Protein AF-W2JEC6-F1 (afdb_monomer_lite)

Structure (mmCIF, N/CA/C/O backbone):
data_AF-W2JEC6-F1
#
_entry.id   AF-W2JEC6-F1
#
loop_
_atom_site.group_PDB
_atom_site.id
_atom_site.type_symbol
_atom_site.label_atom_id
_atom_site.label_alt_id
_atom_site.label_comp_id
_atom_site.label_asym_id
_atom_site.label_entity_id
_atom_site.label_seq_id
_atom_site.pdbx_PDB_ins_code
_atom_site.Cartn_x
_atom_site.Cartn_y
_atom_site.Cartn_z
_atom_site.occupancy
_atom_site.B_iso_or_equiv
_atom_site.auth_seq_id
_atom_site.auth_comp_id
_atom_site.auth_asym_id
_atom_site.auth_atom_id
_atom_site.pdbx_PDB_model_num
ATOM 1 N N . MET A 1 1 ? -1.379 -6.673 20.733 1.00 41.88 1 MET A N 1
ATOM 2 C CA . MET A 1 1 ? -0.868 -5.369 20.262 1.00 41.88 1 MET A CA 1
ATOM 3 C C . MET A 1 1 ? -1.710 -4.964 19.072 1.00 41.88 1 MET A C 1
ATOM 5 O O . MET A 1 1 ? -1.810 -5.746 18.137 1.00 41.88 1 MET A O 1
ATOM 9 N N . HIS A 1 2 ? -2.388 -3.823 19.162 1.00 47.66 2 HIS A N 1
ATOM 10 C CA . HIS A 1 2 ? -3.196 -3.277 18.072 1.00 47.66 2 HIS A CA 1
ATOM 11 C C . HIS A 1 2 ? -2.276 -2.899 16.901 1.00 47.66 2 HIS A C 1
ATOM 13 O O . HIS A 1 2 ? -1.183 -2.385 17.139 1.00 47.66 2 HIS A O 1
ATOM 19 N N . GLY A 1 3 ? -2.662 -3.255 15.672 1.00 64.31 3 GLY A N 1
ATOM 20 C CA . GLY A 1 3 ? -1.769 -3.214 14.510 1.00 64.31 3 GLY A CA 1
ATOM 21 C C . GLY A 1 3 ? -1.239 -1.807 14.235 1.00 64.31 3 GLY A C 1
ATOM 22 O O . GLY A 1 3 ? -2.008 -0.856 14.140 1.00 64.31 3 GLY A O 1
ATOM 23 N N . SER A 1 4 ? 0.084 -1.672 14.159 1.00 78.62 4 SER A N 1
ATOM 24 C CA . SER A 1 4 ? 0.770 -0.418 13.849 1.00 78.62 4 SER A CA 1
ATOM 25 C C . SER A 1 4 ? 0.992 -0.275 12.344 1.00 78.62 4 SER A C 1
ATOM 27 O O . SER A 1 4 ? 0.931 -1.256 11.603 1.00 78.62 4 SER A O 1
ATOM 29 N N . PHE A 1 5 ? 1.310 0.944 11.895 1.00 83.31 5 PHE A N 1
ATOM 30 C CA . PHE A 1 5 ? 1.783 1.159 10.523 1.00 83.31 5 PHE A CA 1
ATOM 31 C C . PHE A 1 5 ? 3.015 0.293 10.219 1.00 83.31 5 PHE A C 1
ATOM 33 O O . PHE A 1 5 ? 3.092 -0.302 9.153 1.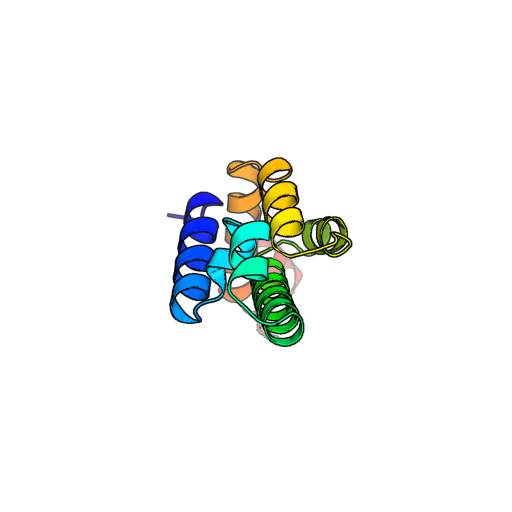00 83.31 5 PHE A O 1
ATOM 40 N N . ASP A 1 6 ? 3.926 0.143 11.189 1.00 85.50 6 ASP A N 1
ATOM 41 C CA . ASP A 1 6 ? 5.110 -0.712 11.042 1.00 85.50 6 ASP A CA 1
ATOM 42 C C . ASP A 1 6 ? 4.725 -2.182 10.791 1.00 85.50 6 ASP A C 1
ATOM 44 O O . ASP A 1 6 ? 5.325 -2.838 9.946 1.00 85.50 6 ASP A O 1
ATOM 48 N N . LEU A 1 7 ? 3.707 -2.703 11.493 1.00 85.62 7 LEU A N 1
ATOM 49 C CA . LEU A 1 7 ? 3.224 -4.068 11.269 1.00 85.62 7 LEU A CA 1
ATOM 50 C C . LEU A 1 7 ? 2.627 -4.214 9.868 1.00 85.62 7 LEU A C 1
ATOM 52 O O . LEU A 1 7 ? 2.963 -5.161 9.164 1.00 85.62 7 LEU A O 1
ATOM 56 N N . TYR A 1 8 ? 1.794 -3.258 9.451 1.00 87.62 8 TYR A N 1
ATOM 57 C CA . TYR A 1 8 ? 1.229 -3.258 8.105 1.00 87.62 8 TYR A CA 1
ATOM 58 C C . TYR A 1 8 ? 2.314 -3.207 7.023 1.00 87.62 8 TYR A C 1
ATOM 60 O O . TYR A 1 8 ? 2.254 -3.974 6.065 1.00 87.62 8 TYR A O 1
ATOM 68 N N . ALA A 1 9 ? 3.329 -2.357 7.191 1.00 90.06 9 ALA A N 1
ATOM 69 C CA . ALA A 1 9 ? 4.453 -2.263 6.267 1.00 90.06 9 ALA A CA 1
ATOM 70 C C . ALA A 1 9 ? 5.184 -3.605 6.121 1.00 90.06 9 ALA A C 1
ATOM 72 O O . ALA A 1 9 ? 5.428 -4.051 5.002 1.00 90.06 9 ALA A O 1
ATOM 73 N N . VAL A 1 10 ? 5.458 -4.287 7.239 1.00 91.50 10 VAL A N 1
ATOM 74 C CA . VAL A 1 10 ? 6.107 -5.608 7.238 1.00 91.50 10 VAL A CA 1
ATOM 75 C C . VAL A 1 10 ? 5.223 -6.676 6.587 1.00 91.50 10 VAL A C 1
ATOM 77 O O . VAL A 1 10 ? 5.721 -7.502 5.819 1.00 91.50 10 VAL A O 1
ATOM 80 N N . GLU A 1 11 ? 3.917 -6.680 6.863 1.00 91.62 11 GLU A N 1
ATOM 81 C CA . GLU A 1 11 ? 2.969 -7.622 6.254 1.00 91.62 11 GLU A CA 1
ATOM 82 C C . GLU A 1 11 ? 2.853 -7.411 4.740 1.00 91.62 11 GLU A C 1
ATOM 84 O O . GLU A 1 11 ? 2.906 -8.379 3.973 1.00 91.62 11 GLU A O 1
ATOM 89 N N . LEU A 1 12 ? 2.751 -6.152 4.306 1.00 93.44 12 LEU A N 1
ATOM 90 C CA . LEU A 1 12 ? 2.696 -5.775 2.899 1.00 93.44 12 LEU A CA 1
ATOM 91 C C . LEU A 1 12 ? 3.984 -6.176 2.174 1.00 93.44 12 LEU A C 1
ATOM 93 O O . LEU A 1 12 ? 3.918 -6.839 1.140 1.00 93.44 12 LEU A O 1
ATOM 97 N N . GLU A 1 13 ? 5.148 -5.835 2.727 1.00 94.81 13 GLU A N 1
ATOM 98 C CA . GLU A 1 13 ? 6.442 -6.219 2.162 1.00 94.81 13 GLU A CA 1
ATOM 99 C C . GLU A 1 13 ? 6.558 -7.742 2.040 1.00 94.81 13 GLU A C 1
ATOM 101 O O . GLU A 1 13 ? 6.889 -8.263 0.973 1.00 94.81 13 GLU A O 1
ATOM 106 N N . THR A 1 14 ? 6.219 -8.478 3.101 1.00 95.62 14 THR A N 1
ATOM 107 C CA . THR A 1 14 ? 6.263 -9.947 3.109 1.00 95.62 14 THR A CA 1
ATOM 108 C C . THR A 1 14 ? 5.372 -10.535 2.015 1.00 95.62 14 THR A C 1
ATOM 110 O O . THR A 1 14 ? 5.789 -11.437 1.280 1.00 95.62 14 THR A O 1
ATOM 113 N N . PHE A 1 15 ? 4.150 -10.016 1.874 1.00 94.62 15 PHE A N 1
ATOM 114 C CA . PHE A 1 15 ? 3.222 -10.443 0.834 1.00 94.62 15 PHE A CA 1
ATOM 115 C C . PHE A 1 15 ? 3.770 -10.159 -0.571 1.00 94.62 15 PHE A C 1
ATOM 117 O O . PHE A 1 15 ? 3.812 -11.063 -1.408 1.00 94.62 15 PHE A O 1
ATOM 124 N N . LEU A 1 16 ? 4.243 -8.938 -0.826 1.00 95.50 16 LEU A N 1
ATOM 125 C CA . LEU A 1 16 ? 4.737 -8.525 -2.140 1.00 95.50 16 LEU A CA 1
ATOM 126 C C . LEU A 1 16 ? 6.044 -9.221 -2.530 1.00 95.50 16 LEU A C 1
ATOM 128 O O . LEU A 1 16 ? 6.250 -9.522 -3.708 1.00 95.50 16 LEU A O 1
ATOM 132 N N . ARG A 1 17 ? 6.905 -9.550 -1.560 1.00 96.25 17 ARG A N 1
ATOM 133 C CA . ARG A 1 17 ? 8.080 -10.405 -1.783 1.00 96.25 17 ARG A CA 1
ATOM 134 C C . ARG A 1 17 ? 7.666 -11.828 -2.155 1.00 96.25 17 ARG A C 1
ATOM 136 O O . ARG A 1 17 ? 8.236 -12.395 -3.083 1.00 96.25 17 ARG A O 1
ATOM 143 N N . ARG A 1 18 ? 6.634 -12.389 -1.512 1.00 95.62 18 ARG A N 1
ATOM 144 C CA . ARG A 1 18 ? 6.119 -13.734 -1.833 1.00 95.62 18 ARG A CA 1
ATOM 145 C C . ARG A 1 18 ? 5.582 -13.840 -3.262 1.00 95.62 18 ARG A C 1
ATOM 147 O O . ARG A 1 18 ? 5.728 -14.892 -3.877 1.00 95.62 18 ARG A O 1
ATOM 154 N N . VAL A 1 19 ? 4.975 -12.775 -3.785 1.00 94.81 19 VAL A N 1
ATOM 155 C CA . VAL A 1 19 ? 4.489 -12.721 -5.177 1.00 94.81 19 VAL A CA 1
ATOM 156 C C . VAL A 1 19 ? 5.503 -12.108 -6.154 1.00 94.81 19 VAL A C 1
ATOM 158 O O . VAL A 1 19 ? 5.176 -11.904 -7.318 1.00 94.81 19 VAL A O 1
ATOM 161 N N . ASN A 1 20 ? 6.738 -11.860 -5.706 1.00 93.31 20 ASN A N 1
ATOM 162 C CA . ASN A 1 20 ? 7.856 -11.347 -6.502 1.00 93.31 20 ASN A CA 1
ATOM 163 C C . ASN A 1 20 ? 7.597 -9.994 -7.197 1.00 93.31 20 ASN A C 1
ATOM 165 O O . ASN A 1 20 ? 8.012 -9.786 -8.336 1.00 93.31 20 ASN A O 1
ATOM 169 N N . VAL A 1 21 ? 6.912 -9.067 -6.519 1.00 95.75 21 VAL A N 1
ATOM 170 C CA . VAL A 1 21 ? 6.631 -7.715 -7.052 1.00 95.75 21 VAL A CA 1
ATOM 171 C C . VAL A 1 21 ? 7.192 -6.579 -6.195 1.00 95.75 21 VAL A C 1
ATOM 173 O O . VAL A 1 21 ? 7.130 -5.423 -6.602 1.00 95.75 21 VAL A O 1
ATOM 176 N N . TRP A 1 22 ? 7.772 -6.888 -5.028 1.00 95.50 22 TRP A N 1
ATOM 177 C CA . TRP A 1 22 ? 8.305 -5.877 -4.104 1.00 95.50 22 TRP A CA 1
ATOM 178 C C . TRP A 1 22 ? 9.367 -4.961 -4.730 1.00 95.50 22 TRP A C 1
ATOM 180 O O . TRP A 1 22 ? 9.415 -3.777 -4.408 1.00 95.50 22 TRP A O 1
ATOM 190 N N . SER A 1 23 ? 10.173 -5.468 -5.668 1.00 92.00 23 SER A N 1
ATOM 191 C CA . SER A 1 23 ? 11.204 -4.667 -6.339 1.00 92.00 23 SER A CA 1
ATOM 192 C C . SER A 1 23 ? 10.641 -3.437 -7.056 1.00 92.00 23 SER A C 1
ATOM 194 O O . SER A 1 23 ? 11.325 -2.426 -7.125 1.00 92.00 23 SER A O 1
ATOM 196 N N . GLY A 1 24 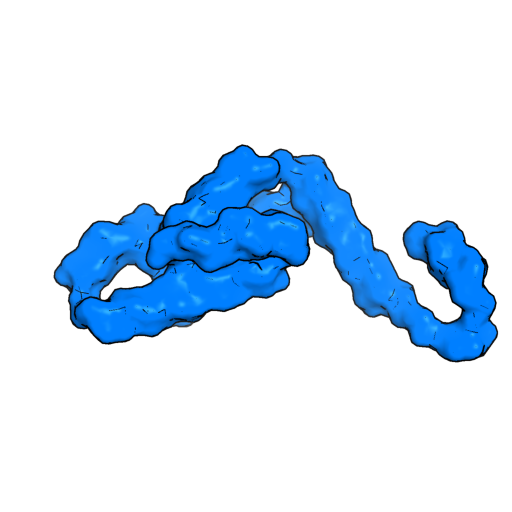? 9.389 -3.479 -7.529 1.00 90.88 24 GLY A N 1
ATOM 197 C CA . GLY A 1 24 ? 8.727 -2.321 -8.139 1.00 90.88 24 GLY A CA 1
ATOM 198 C C . GLY A 1 24 ? 8.415 -1.190 -7.151 1.00 90.88 24 GLY A C 1
ATOM 199 O O . GLY A 1 24 ? 8.255 -0.050 -7.575 1.00 90.88 24 GLY A O 1
ATOM 200 N N . ILE A 1 25 ? 8.355 -1.492 -5.849 1.00 93.44 25 ILE A N 1
ATOM 201 C CA . ILE A 1 25 ? 8.238 -0.497 -4.775 1.00 93.44 25 ILE A CA 1
ATOM 202 C C . ILE A 1 25 ? 9.621 -0.075 -4.272 1.00 93.44 25 ILE A C 1
ATOM 204 O O . ILE A 1 25 ? 9.820 1.096 -3.992 1.00 93.44 25 ILE A O 1
ATOM 208 N N . GLU A 1 26 ? 10.574 -0.994 -4.121 1.00 93.62 26 GLU A N 1
ATOM 209 C CA . GLU A 1 26 ? 11.892 -0.683 -3.540 1.00 93.62 26 GLU A CA 1
ATOM 210 C C . GLU A 1 26 ? 12.803 0.088 -4.508 1.00 93.62 26 GLU A C 1
ATOM 212 O O . GLU A 1 26 ? 13.409 1.088 -4.130 1.00 93.62 26 GLU A O 1
ATOM 217 N N . ASP A 1 27 ? 12.864 -0.354 -5.764 1.00 93.50 27 ASP A N 1
ATOM 218 C CA . ASP A 1 27 ? 13.675 0.244 -6.823 1.00 93.50 27 ASP A CA 1
ATOM 219 C C . ASP A 1 27 ? 12.930 0.137 -8.166 1.00 93.50 27 ASP A C 1
ATOM 221 O O . ASP A 1 27 ? 13.180 -0.781 -8.960 1.00 93.50 27 ASP A O 1
ATOM 225 N N . PRO A 1 28 ? 11.994 1.063 -8.453 1.00 92.19 28 PRO A N 1
ATOM 226 C CA . PRO A 1 28 ? 11.207 1.015 -9.682 1.00 92.19 28 PRO A CA 1
ATOM 227 C C . PRO A 1 28 ? 12.078 1.102 -10.946 1.00 92.19 28 PRO A C 1
ATOM 229 O O . PRO A 1 28 ? 11.720 0.526 -11.974 1.00 92.19 28 PRO A O 1
ATOM 232 N N . ILE A 1 29 ? 13.234 1.776 -10.889 1.00 92.62 29 ILE A N 1
ATOM 233 C CA . ILE A 1 29 ? 14.140 1.929 -12.036 1.00 92.62 29 ILE A CA 1
ATOM 234 C C . ILE A 1 29 ? 14.861 0.608 -12.325 1.00 92.62 29 ILE A C 1
ATOM 236 O O . ILE A 1 29 ? 14.866 0.144 -13.471 1.00 92.62 29 ILE A O 1
ATOM 240 N N . GLY A 1 30 ? 15.440 -0.026 -11.303 1.00 91.75 30 GLY A N 1
ATOM 241 C CA . GLY A 1 30 ? 16.081 -1.333 -11.441 1.00 91.75 30 GLY A CA 1
ATOM 242 C C . GLY A 1 30 ? 15.089 -2.436 -11.813 1.00 91.75 30 GLY A C 1
ATOM 243 O O . GLY A 1 30 ? 15.366 -3.255 -12.696 1.00 91.75 30 GLY A O 1
ATOM 244 N N . ALA A 1 31 ? 13.891 -2.421 -11.223 1.00 91.12 31 ALA A N 1
ATOM 245 C CA . ALA A 1 31 ? 12.819 -3.351 -11.569 1.00 91.12 31 ALA A CA 1
ATOM 246 C C . ALA A 1 31 ? 12.401 -3.210 -13.038 1.00 91.12 31 ALA A C 1
ATOM 248 O O . ALA A 1 31 ? 12.332 -4.209 -13.751 1.00 91.12 31 ALA A O 1
ATOM 249 N N . ARG A 1 32 ? 12.209 -1.979 -13.529 1.00 91.12 32 ARG A N 1
ATOM 250 C CA . ARG A 1 32 ? 11.878 -1.733 -14.938 1.00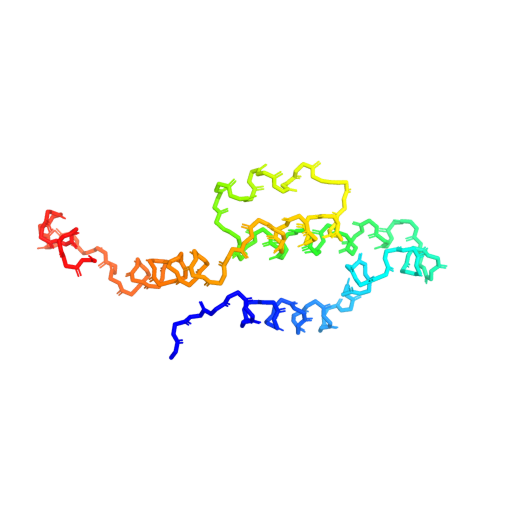 91.12 32 ARG A CA 1
ATOM 251 C C . ARG A 1 32 ? 13.000 -2.138 -15.894 1.00 91.12 32 ARG A C 1
ATOM 253 O O . ARG A 1 32 ? 12.723 -2.627 -16.980 1.00 91.12 32 ARG A O 1
ATOM 260 N N . SER A 1 33 ? 14.258 -1.980 -15.485 1.00 93.00 33 SER A N 1
ATOM 261 C CA . SER A 1 33 ? 15.425 -2.343 -16.305 1.00 93.00 33 SER A CA 1
ATOM 262 C C . SER A 1 33 ? 15.648 -3.858 -16.410 1.00 93.00 33 SER A C 1
ATOM 264 O O . SER A 1 33 ? 16.281 -4.327 -17.352 1.00 93.00 33 SER A O 1
ATOM 266 N N . SER A 1 34 ? 15.145 -4.629 -15.443 1.00 91.25 34 SER A N 1
ATOM 267 C CA . SER A 1 34 ? 15.314 -6.087 -15.357 1.00 91.25 34 SER A CA 1
ATOM 268 C C . SER A 1 34 ? 14.115 -6.879 -15.887 1.00 91.25 34 SER A C 1
ATOM 270 O O . SER A 1 34 ? 14.120 -8.111 -15.850 1.00 91.25 34 SER A O 1
ATOM 272 N N . THR A 1 35 ? 13.088 -6.199 -16.397 1.00 93.19 35 THR A N 1
ATOM 273 C CA . THR A 1 35 ? 11.846 -6.825 -16.846 1.00 93.19 35 THR A CA 1
ATOM 274 C C . THR A 1 35 ? 11.280 -6.155 -18.099 1.00 93.19 35 THR A C 1
ATOM 276 O O . THR A 1 35 ? 11.747 -5.105 -18.526 1.00 93.19 35 THR A O 1
ATOM 279 N N . SER A 1 36 ? 10.282 -6.776 -18.728 1.00 95.25 36 SER A N 1
ATOM 280 C CA . SER A 1 36 ? 9.568 -6.144 -19.847 1.00 95.25 36 SER A CA 1
ATOM 281 C C . SER A 1 36 ? 8.620 -5.053 -19.343 1.00 95.25 36 SER A C 1
ATOM 283 O O . SER A 1 36 ? 8.052 -5.197 -18.264 1.00 95.25 36 SER A O 1
ATOM 285 N N . ASP A 1 37 ? 8.349 -4.013 -20.139 1.00 93.19 37 ASP A N 1
ATOM 286 C CA . ASP A 1 37 ? 7.378 -2.970 -19.757 1.00 93.19 37 ASP A CA 1
ATOM 287 C C . ASP A 1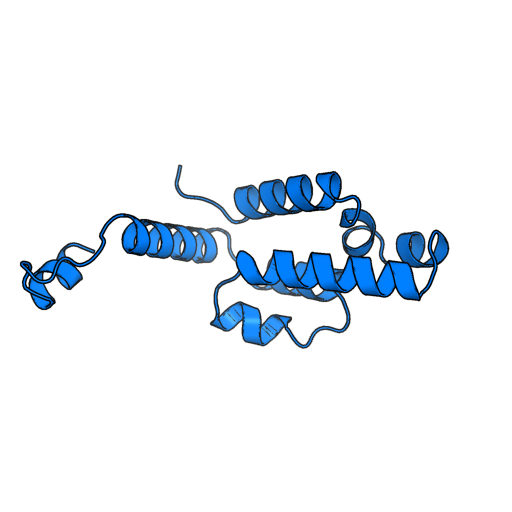 37 ? 6.001 -3.561 -19.385 1.00 93.19 37 ASP A C 1
ATOM 289 O O . ASP A 1 37 ? 5.363 -3.114 -18.433 1.00 93.19 37 ASP A O 1
ATOM 293 N N . THR A 1 38 ? 5.558 -4.615 -20.080 1.00 95.81 38 THR A N 1
ATOM 294 C CA . THR A 1 38 ? 4.306 -5.327 -19.770 1.00 95.81 38 THR A CA 1
ATOM 295 C C . THR A 1 38 ? 4.336 -6.015 -18.411 1.00 95.81 38 THR A C 1
ATOM 297 O O . THR A 1 38 ? 3.352 -5.982 -17.673 1.00 95.81 38 THR A O 1
ATOM 300 N N . GLN A 1 39 ? 5.462 -6.637 -18.064 1.00 94.50 39 GLN A N 1
ATOM 301 C CA . GLN A 1 39 ? 5.621 -7.307 -16.779 1.00 94.50 39 GLN A CA 1
ATOM 302 C C . GLN A 1 39 ? 5.765 -6.283 -15.650 1.00 94.50 39 GLN A C 1
ATOM 304 O O . GLN A 1 39 ? 5.145 -6.457 -14.604 1.00 94.50 39 GLN A O 1
ATOM 309 N N . PHE A 1 40 ? 6.479 -5.181 -15.886 1.00 94.56 40 PHE A N 1
ATOM 310 C CA . PHE A 1 40 ? 6.567 -4.071 -14.942 1.00 94.56 40 PHE A CA 1
ATOM 311 C C . PHE A 1 40 ? 5.183 -3.484 -14.641 1.00 94.56 40 PHE A C 1
ATOM 313 O O . PHE A 1 40 ? 4.814 -3.351 -13.479 1.00 94.56 40 PHE A O 1
ATOM 320 N N . ALA A 1 41 ? 4.372 -3.217 -15.670 1.00 95.75 41 ALA A N 1
ATOM 321 C CA . ALA A 1 41 ? 3.009 -2.716 -15.496 1.00 95.75 41 ALA A CA 1
ATOM 322 C C . ALA A 1 41 ? 2.111 -3.695 -14.716 1.00 95.75 41 ALA A C 1
ATOM 324 O O . ALA A 1 41 ? 1.261 -3.280 -13.928 1.00 95.75 41 ALA A O 1
ATOM 325 N N . MET A 1 42 ? 2.288 -5.005 -14.909 1.00 95.81 42 MET A N 1
ATOM 326 C CA . MET A 1 42 ? 1.572 -6.017 -14.128 1.00 95.81 42 MET A CA 1
ATOM 327 C C . MET A 1 42 ? 2.000 -6.004 -12.655 1.00 95.81 42 MET A C 1
ATOM 329 O O . MET A 1 42 ? 1.141 -6.011 -11.774 1.00 95.81 42 MET A O 1
ATOM 333 N N . MET A 1 43 ? 3.309 -5.970 -12.389 1.00 96.00 43 MET A N 1
ATOM 334 C CA . MET A 1 43 ? 3.861 -5.888 -11.032 1.00 96.00 43 MET A CA 1
ATOM 335 C C . MET A 1 43 ? 3.362 -4.636 -10.308 1.00 96.00 43 MET A C 1
ATOM 337 O O . MET A 1 43 ? 2.898 -4.733 -9.172 1.00 96.00 43 MET A O 1
ATOM 341 N N . ASP A 1 44 ? 3.400 -3.492 -10.993 1.00 96.62 44 ASP A N 1
ATOM 342 C CA . ASP A 1 44 ? 2.905 -2.216 -10.488 1.00 96.62 44 ASP A CA 1
ATOM 343 C C . ASP A 1 44 ? 1.426 -2.313 -10.095 1.00 96.62 44 ASP A C 1
ATOM 345 O O . ASP A 1 44 ? 1.076 -2.063 -8.945 1.00 96.62 44 ASP A O 1
ATOM 349 N N . ASN A 1 45 ? 0.557 -2.799 -10.985 1.00 96.38 45 ASN A N 1
ATOM 350 C CA . ASN A 1 45 ? -0.873 -2.938 -10.688 1.00 96.38 45 ASN A CA 1
ATOM 351 C C . ASN A 1 45 ? -1.163 -3.860 -9.491 1.00 96.38 45 ASN A C 1
ATOM 353 O O . ASN A 1 45 ? -2.042 -3.556 -8.681 1.00 96.38 45 ASN A O 1
ATOM 357 N N . ILE A 1 46 ? -0.425 -4.967 -9.348 1.00 96.44 46 ILE A N 1
ATOM 358 C CA . ILE A 1 46 ? -0.554 -5.869 -8.191 1.00 96.44 46 ILE A CA 1
ATOM 359 C C . ILE A 1 46 ? -0.167 -5.137 -6.903 1.00 96.44 46 ILE A C 1
ATOM 361 O O . ILE A 1 46 ? -0.900 -5.192 -5.914 1.00 96.44 46 ILE A O 1
ATOM 365 N N . ALA A 1 47 ? 0.966 -4.435 -6.920 1.00 96.88 47 ALA A N 1
ATOM 366 C CA . ALA A 1 47 ? 1.458 -3.678 -5.779 1.00 96.88 47 ALA A CA 1
ATOM 367 C C . ALA A 1 47 ? 0.485 -2.556 -5.376 1.00 96.88 47 ALA A C 1
ATOM 369 O O . ALA A 1 47 ? 0.136 -2.447 -4.200 1.00 96.88 47 ALA A O 1
ATOM 370 N N . ARG A 1 48 ? -0.039 -1.791 -6.343 1.00 96.88 48 ARG A N 1
ATOM 371 C CA . ARG A 1 48 ? -1.053 -0.747 -6.110 1.00 96.88 48 ARG A CA 1
ATOM 372 C C . ARG A 1 48 ? -2.313 -1.319 -5.461 1.00 96.88 48 ARG A C 1
ATOM 374 O O . ARG A 1 48 ? -2.793 -0.776 -4.469 1.00 96.88 48 ARG A O 1
ATOM 381 N N . GLY A 1 49 ? -2.818 -2.445 -5.971 1.00 95.50 49 GLY A N 1
ATOM 382 C CA . GLY A 1 49 ? -3.981 -3.124 -5.394 1.00 95.50 49 GLY A CA 1
ATOM 383 C C . GLY A 1 49 ? -3.751 -3.581 -3.949 1.00 95.50 49 GLY A C 1
ATOM 384 O O . GLY A 1 49 ? -4.617 -3.391 -3.094 1.00 95.50 49 GLY A O 1
ATOM 385 N N . ALA A 1 50 ? -2.571 -4.134 -3.657 1.00 94.94 50 ALA A N 1
ATOM 386 C CA . ALA A 1 50 ? -2.212 -4.567 -2.310 1.00 94.94 50 ALA A CA 1
ATOM 387 C C . ALA A 1 50 ? -2.101 -3.392 -1.325 1.00 94.94 50 ALA A C 1
ATOM 389 O O . ALA A 1 50 ? -2.626 -3.488 -0.216 1.00 94.94 50 ALA A O 1
ATOM 390 N N . ILE A 1 51 ? -1.488 -2.276 -1.744 1.00 93.88 51 ILE A N 1
ATOM 391 C CA . ILE A 1 51 ? -1.399 -1.049 -0.939 1.00 93.88 51 ILE A CA 1
ATOM 392 C C . ILE A 1 51 ? -2.805 -0.555 -0.580 1.00 93.88 51 ILE A C 1
ATOM 394 O O . ILE A 1 51 ? -3.101 -0.328 0.589 1.00 93.88 51 ILE A O 1
ATOM 398 N N . LEU A 1 52 ? -3.702 -0.431 -1.561 1.00 93.06 52 LEU A N 1
ATOM 399 C CA . LEU A 1 52 ? -5.045 0.115 -1.333 1.00 93.06 52 LEU A CA 1
ATOM 400 C C . LEU A 1 52 ? -5.885 -0.731 -0.363 1.00 93.06 52 LEU A C 1
ATOM 402 O O . LEU A 1 52 ? -6.716 -0.190 0.360 1.00 93.06 52 LEU A O 1
ATOM 406 N N . HIS A 1 53 ? -5.656 -2.043 -0.290 1.00 87.88 53 HIS A N 1
ATOM 407 C CA . HIS A 1 53 ? -6.409 -2.932 0.602 1.00 87.88 53 HIS A CA 1
ATOM 408 C C . HIS A 1 53 ? -6.118 -2.702 2.104 1.00 87.88 53 HIS A C 1
ATOM 410 O O . HIS A 1 53 ? -6.937 -3.027 2.978 1.00 87.88 53 HIS A O 1
ATOM 416 N N . GLY A 1 54 ? -4.942 -2.162 2.429 1.00 83.94 54 GLY A N 1
ATOM 417 C CA . GLY A 1 54 ? -4.529 -1.881 3.806 1.00 83.94 54 GLY A CA 1
ATOM 418 C C . GLY A 1 54 ? -4.681 -0.425 4.239 1.00 83.94 54 GLY A C 1
ATOM 419 O O . GLY A 1 54 ? -4.446 -0.114 5.406 1.00 83.94 54 GLY A O 1
ATOM 420 N N . VAL A 1 55 ? -5.088 0.464 3.338 1.00 87.69 55 VAL A N 1
ATOM 421 C CA . VAL A 1 55 ? -5.123 1.915 3.561 1.00 87.69 55 VAL A CA 1
ATOM 422 C C . VAL A 1 55 ? -6.555 2.370 3.907 1.00 87.69 55 VAL A C 1
ATOM 424 O O . VAL A 1 55 ? -7.516 1.772 3.416 1.00 87.69 55 VAL A O 1
ATOM 427 N N . PRO A 1 56 ? -6.750 3.372 4.788 1.00 86.31 56 PRO A N 1
ATOM 428 C CA . PRO A 1 56 ? -8.060 3.995 4.997 1.00 86.31 56 PRO A CA 1
ATOM 429 C C . PRO A 1 56 ? -8.616 4.602 3.703 1.00 86.31 56 PRO A C 1
ATOM 431 O O . PRO A 1 56 ? -7.859 5.149 2.912 1.00 86.31 56 PRO A O 1
ATOM 434 N N . THR A 1 57 ? -9.936 4.587 3.491 1.00 87.56 57 THR A N 1
ATOM 435 C CA . THR A 1 57 ? -10.542 5.086 2.237 1.00 87.56 57 THR A CA 1
ATOM 436 C C . THR A 1 57 ? -10.133 6.521 1.887 1.00 87.56 57 THR A C 1
ATOM 438 O O . THR A 1 57 ? -9.808 6.791 0.737 1.00 87.56 57 THR A O 1
ATOM 441 N N . ALA A 1 58 ? -10.092 7.423 2.873 1.00 86.69 58 ALA A N 1
ATOM 442 C CA . ALA A 1 58 ? -9.692 8.814 2.650 1.00 86.69 58 ALA A CA 1
ATOM 443 C C . ALA A 1 58 ? -8.243 8.927 2.144 1.00 86.69 58 ALA A C 1
ATOM 445 O O . ALA A 1 58 ? -7.960 9.674 1.213 1.00 86.69 58 ALA A O 1
ATOM 446 N N . ASP A 1 59 ? -7.333 8.134 2.708 1.00 88.94 59 ASP A N 1
ATOM 447 C CA . ASP A 1 59 ? -5.936 8.115 2.278 1.00 88.94 59 ASP A CA 1
ATOM 448 C C . ASP A 1 59 ? -5.785 7.412 0.923 1.00 88.94 59 ASP A C 1
ATOM 450 O O . ASP A 1 59 ? -4.991 7.844 0.091 1.00 88.94 59 ASP A O 1
ATOM 454 N N . ALA A 1 60 ? -6.586 6.372 0.665 1.00 91.31 60 ALA A N 1
ATOM 455 C CA . ALA A 1 60 ? -6.625 5.648 -0.603 1.00 91.31 60 ALA A CA 1
ATOM 456 C C . ALA A 1 60 ? -7.019 6.564 -1.774 1.00 91.31 60 ALA A C 1
ATOM 458 O O . ALA A 1 60 ? -6.425 6.465 -2.848 1.00 91.31 60 ALA A O 1
ATOM 459 N N . GLU A 1 61 ? -7.963 7.487 -1.563 1.00 91.88 61 GLU A N 1
ATOM 460 C CA . GLU A 1 61 ? -8.322 8.524 -2.540 1.00 91.88 61 GLU A CA 1
ATOM 461 C C . GLU A 1 61 ? -7.158 9.486 -2.808 1.00 91.88 61 GLU A C 1
ATOM 463 O O . GLU A 1 61 ? -6.913 9.864 -3.952 1.00 91.88 61 GLU A O 1
ATOM 468 N N . LEU A 1 62 ? -6.388 9.844 -1.776 1.00 91.19 62 LEU A N 1
ATOM 469 C CA . LEU A 1 62 ? -5.250 10.750 -1.933 1.00 91.19 62 LEU A CA 1
ATOM 470 C C . LEU A 1 62 ? -4.097 10.105 -2.703 1.00 91.19 62 LEU A C 1
ATOM 472 O O . LEU A 1 62 ? -3.508 10.760 -3.567 1.00 91.19 62 LEU A O 1
ATOM 476 N N . ILE A 1 63 ? -3.763 8.850 -2.392 1.00 93.88 63 ILE A N 1
ATOM 477 C CA . ILE A 1 63 ? -2.623 8.152 -3.004 1.00 93.88 63 ILE A CA 1
ATOM 478 C C . ILE A 1 63 ? -2.982 7.452 -4.318 1.00 93.88 63 ILE A C 1
ATOM 480 O O . ILE A 1 63 ? -2.099 7.197 -5.125 1.00 93.88 63 ILE A O 1
ATOM 484 N N . GLY A 1 64 ? -4.252 7.140 -4.586 1.00 91.62 64 GLY A N 1
ATOM 485 C CA . GLY A 1 64 ? -4.659 6.370 -5.771 1.00 91.62 64 GLY A CA 1
ATOM 486 C C . GLY A 1 64 ? -4.311 7.027 -7.114 1.00 91.62 64 GLY A C 1
ATOM 487 O O . GLY A 1 64 ? -4.231 6.336 -8.134 1.00 91.62 64 GLY A O 1
ATOM 488 N N . HIS A 1 65 ? -4.077 8.340 -7.102 1.00 91.06 65 HIS A N 1
ATOM 489 C CA . HIS A 1 65 ? -3.715 9.153 -8.263 1.00 91.06 65 HIS A CA 1
ATOM 490 C C . HIS A 1 65 ? -2.211 9.210 -8.567 1.00 91.06 65 HIS A C 1
ATOM 492 O O . HIS A 1 65 ? -1.836 9.805 -9.575 1.00 91.06 65 HIS A O 1
ATOM 498 N N . GLU A 1 66 ? -1.360 8.619 -7.725 1.00 95.56 66 GLU A N 1
ATOM 499 C CA . GLU A 1 66 ? 0.085 8.564 -7.977 1.00 95.56 66 GLU A CA 1
ATOM 500 C C . GLU A 1 66 ? 0.425 7.715 -9.210 1.00 95.56 66 GLU A C 1
ATOM 502 O O . GLU A 1 66 ? -0.336 6.823 -9.607 1.00 95.56 66 GLU A O 1
ATOM 507 N N . MET A 1 67 ? 1.586 7.984 -9.818 1.00 93.44 67 MET A N 1
ATOM 508 C CA . MET A 1 67 ? 1.957 7.401 -11.110 1.00 93.44 67 MET A CA 1
ATOM 509 C C . MET A 1 67 ? 2.226 5.894 -11.027 1.00 93.44 67 MET A C 1
ATOM 511 O O . MET A 1 67 ? 2.019 5.182 -12.008 1.00 93.44 67 MET A O 1
ATOM 515 N N . ASN A 1 68 ? 2.720 5.413 -9.884 1.00 94.25 68 ASN A N 1
ATOM 516 C CA . ASN A 1 68 ? 3.130 4.025 -9.666 1.00 94.25 68 ASN A CA 1
ATOM 517 C C . ASN A 1 68 ? 3.050 3.638 -8.176 1.00 94.25 68 ASN A C 1
ATOM 519 O O . ASN A 1 68 ? 2.880 4.483 -7.294 1.00 94.25 68 ASN A O 1
ATOM 523 N N . ALA A 1 69 ? 3.192 2.346 -7.885 1.00 96.56 69 ALA A N 1
ATOM 524 C CA . ALA A 1 69 ? 3.133 1.793 -6.534 1.00 96.56 69 ALA A CA 1
ATOM 525 C C . ALA A 1 69 ? 4.197 2.371 -5.586 1.00 96.56 69 ALA A C 1
ATOM 527 O O . ALA A 1 69 ? 3.921 2.536 -4.398 1.00 96.56 69 ALA A O 1
ATOM 528 N N . HIS A 1 70 ? 5.394 2.688 -6.092 1.00 96.69 70 HIS A N 1
ATOM 529 C CA . HIS A 1 70 ? 6.463 3.296 -5.295 1.00 96.69 70 HIS A CA 1
ATOM 530 C C . HIS A 1 70 ? 6.054 4.683 -4.778 1.00 96.69 70 HIS A C 1
ATOM 532 O O . HIS A 1 70 ? 6.191 4.971 -3.586 1.00 96.69 70 HIS A O 1
ATOM 538 N N . GLU A 1 71 ? 5.493 5.525 -5.644 1.00 96.25 71 GLU A N 1
ATOM 539 C CA . GLU A 1 71 ? 4.980 6.846 -5.267 1.00 96.25 71 GLU A CA 1
ATOM 540 C C . GLU A 1 71 ? 3.788 6.747 -4.311 1.00 96.25 71 GLU A C 1
ATOM 542 O O . GLU A 1 71 ? 3.766 7.448 -3.297 1.00 96.25 71 GLU A O 1
ATOM 547 N N . MET A 1 72 ? 2.854 5.817 -4.557 1.00 95.94 72 MET A N 1
ATOM 548 C CA . MET A 1 72 ? 1.745 5.537 -3.633 1.00 95.94 72 MET A CA 1
ATOM 549 C C . MET A 1 72 ? 2.253 5.196 -2.231 1.00 95.94 72 MET A C 1
ATOM 551 O O . MET A 1 72 ? 1.795 5.772 -1.243 1.00 95.94 72 MET A O 1
ATOM 555 N N . TRP A 1 73 ? 3.206 4.264 -2.146 1.00 95.12 73 TRP A N 1
ATOM 556 C CA . TRP A 1 73 ? 3.778 3.804 -0.884 1.00 95.12 73 TRP A CA 1
ATOM 557 C C . TRP A 1 73 ? 4.526 4.922 -0.153 1.00 95.12 73 TRP A C 1
ATOM 559 O O . TRP A 1 73 ? 4.336 5.122 1.047 1.00 95.12 73 TRP A O 1
ATOM 569 N N . THR A 1 74 ? 5.320 5.699 -0.889 1.00 93.81 74 THR A N 1
ATOM 570 C CA . THR A 1 74 ? 6.096 6.821 -0.348 1.00 93.81 74 THR A CA 1
ATOM 571 C C . THR A 1 74 ? 5.179 7.920 0.181 1.00 93.81 74 THR A C 1
ATOM 573 O O . THR A 1 74 ? 5.357 8.401 1.302 1.00 93.81 74 THR A O 1
ATOM 576 N N . ARG A 1 75 ? 4.156 8.302 -0.593 1.00 93.50 75 ARG A N 1
ATOM 577 C CA . ARG A 1 75 ? 3.179 9.314 -0.180 1.00 93.50 75 ARG A CA 1
ATOM 578 C C . ARG A 1 75 ? 2.384 8.854 1.035 1.00 93.50 75 ARG A C 1
ATOM 580 O O . ARG A 1 75 ? 2.231 9.636 1.971 1.00 93.50 75 ARG A O 1
ATOM 587 N N . PHE A 1 76 ? 1.949 7.594 1.056 1.00 91.25 76 PHE A N 1
ATOM 588 C CA . PHE A 1 76 ? 1.244 7.032 2.203 1.00 91.25 76 PHE A CA 1
ATOM 589 C C . PHE A 1 76 ? 2.111 7.045 3.469 1.00 91.25 76 PHE A C 1
ATOM 591 O O . PHE A 1 76 ? 1.676 7.547 4.504 1.00 91.25 76 PHE A O 1
ATOM 598 N N . GLY A 1 77 ? 3.364 6.587 3.376 1.00 89.06 77 GLY A N 1
ATOM 599 C CA . GLY A 1 77 ? 4.306 6.615 4.497 1.00 89.06 77 GLY A CA 1
ATOM 600 C C . GLY A 1 77 ? 4.555 8.023 5.053 1.00 89.06 77 GLY A C 1
ATOM 601 O O . GLY A 1 77 ? 4.703 8.181 6.261 1.00 89.06 77 GLY A O 1
ATOM 602 N N . ASN A 1 78 ? 4.534 9.051 4.199 1.00 89.44 78 ASN A N 1
ATOM 603 C CA . ASN A 1 78 ? 4.696 10.449 4.613 1.00 89.44 78 ASN A CA 1
ATOM 604 C C . ASN A 1 78 ? 3.438 11.051 5.261 1.00 89.44 78 ASN A C 1
ATOM 606 O O . ASN A 1 78 ? 3.550 11.944 6.099 1.00 89.44 78 ASN A O 1
ATOM 610 N N . MET A 1 79 ? 2.247 10.596 4.865 1.00 85.38 79 MET A N 1
ATOM 611 C CA . MET A 1 79 ? 0.974 11.033 5.452 1.00 85.38 79 MET A CA 1
ATOM 612 C C . MET A 1 79 ? 0.716 10.385 6.811 1.00 85.38 79 MET A C 1
ATOM 614 O O . MET A 1 79 ? 0.075 10.978 7.675 1.00 85.38 79 MET A O 1
ATOM 618 N N . GLN A 1 80 ? 1.197 9.158 6.999 1.00 78.88 80 GLN A N 1
ATOM 619 C CA . GLN A 1 80 ? 0.736 8.313 8.080 1.00 78.88 80 GLN A CA 1
ATOM 620 C C . GLN A 1 80 ? 1.546 8.490 9.365 1.00 78.88 80 GLN A C 1
ATOM 622 O O . GLN A 1 80 ? 2.673 8.009 9.496 1.00 78.88 80 GLN A O 1
ATOM 627 N N . THR A 1 81 ? 0.929 9.058 10.404 1.00 75.31 81 THR A N 1
ATOM 628 C CA . THR A 1 81 ? 1.493 8.937 11.755 1.00 75.31 81 THR A CA 1
ATOM 629 C C . THR A 1 81 ? 1.165 7.561 12.350 1.00 75.31 81 THR A C 1
ATOM 631 O O . THR A 1 81 ? 0.069 7.025 12.150 1.00 75.31 81 THR A O 1
ATOM 634 N N . LYS A 1 82 ? 2.085 6.980 13.140 1.00 72.00 82 LYS A N 1
ATOM 635 C CA . LYS A 1 82 ? 1.880 5.660 13.784 1.00 72.00 82 LYS A CA 1
ATOM 636 C C . LYS A 1 82 ? 0.591 5.591 14.616 1.00 72.00 82 LYS A C 1
ATOM 638 O O . LYS A 1 82 ? -0.029 4.534 14.696 1.00 72.00 82 LYS A O 1
ATOM 643 N N . ARG A 1 83 ? 0.194 6.713 15.228 1.00 72.69 83 ARG A N 1
ATOM 644 C CA . ARG A 1 83 ? -1.003 6.829 16.072 1.00 72.69 83 ARG A CA 1
ATOM 645 C C . ARG A 1 83 ? -2.293 6.783 15.256 1.00 72.69 83 ARG A C 1
ATOM 647 O O . ARG A 1 83 ? -3.212 6.063 15.627 1.00 72.69 83 ARG A O 1
ATOM 654 N N . GLU A 1 84 ? -2.368 7.542 14.168 1.00 76.88 84 GLU A N 1
ATOM 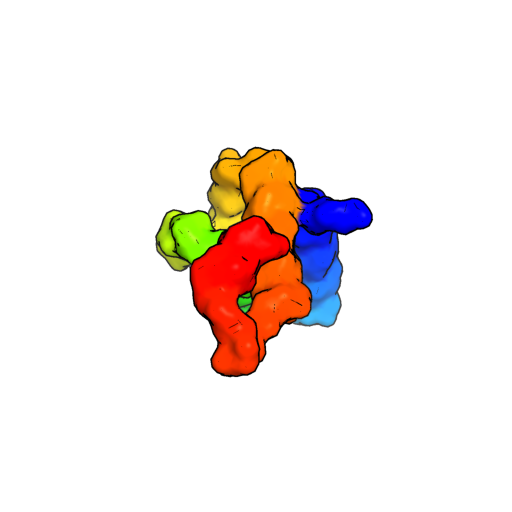655 C CA . GLU A 1 84 ? -3.569 7.596 13.323 1.00 76.88 84 GLU A CA 1
ATOM 656 C C . GLU A 1 84 ? -3.854 6.240 12.674 1.00 76.88 84 GLU A C 1
ATOM 658 O O . GLU A 1 84 ? -4.998 5.785 12.687 1.00 76.88 84 GLU A O 1
ATOM 663 N N . TYR A 1 85 ? -2.812 5.534 12.226 1.00 80.25 85 TYR A N 1
ATOM 664 C CA . TYR A 1 85 ? -2.982 4.216 11.619 1.00 80.25 85 TYR A CA 1
ATOM 665 C C . TYR A 1 85 ? -3.436 3.174 12.639 1.00 80.25 85 TYR A C 1
ATOM 667 O O . TYR A 1 85 ? -4.330 2.376 12.368 1.00 80.25 85 TYR A O 1
ATOM 675 N N . ALA A 1 86 ? -2.851 3.198 13.842 1.00 76.12 86 ALA A N 1
ATOM 676 C CA . ALA A 1 86 ? -3.247 2.292 14.914 1.00 76.12 86 ALA A CA 1
ATOM 677 C C . ALA A 1 86 ? -4.719 2.488 15.309 1.00 76.12 86 ALA A C 1
ATOM 679 O O . ALA A 1 86 ? -5.430 1.506 15.521 1.00 76.12 86 ALA A O 1
ATOM 680 N N . ASN A 1 87 ? -5.196 3.738 15.343 1.00 78.50 87 ASN A N 1
ATOM 681 C CA . ASN A 1 87 ? -6.606 4.047 15.585 1.00 78.50 87 ASN A CA 1
ATOM 682 C C . ASN A 1 87 ? -7.509 3.492 14.475 1.00 78.50 87 ASN A C 1
ATOM 684 O O . ASN A 1 87 ? -8.546 2.902 14.773 1.00 78.50 87 ASN A O 1
ATOM 688 N N . TYR A 1 88 ? -7.104 3.631 13.209 1.00 80.50 88 TYR A N 1
ATOM 689 C CA . TYR A 1 88 ? -7.831 3.053 12.078 1.00 80.50 88 TYR A CA 1
ATOM 690 C C . TYR A 1 88 ? -7.926 1.525 12.168 1.00 80.50 88 TYR A C 1
ATOM 692 O O . TYR A 1 88 ? -9.021 0.968 12.076 1.00 80.50 88 TYR A O 1
ATOM 700 N N . ILE A 1 89 ? -6.801 0.838 12.390 1.00 80.88 89 ILE A N 1
ATOM 701 C CA . ILE A 1 89 ? -6.780 -0.625 12.510 1.00 80.88 89 ILE A CA 1
ATOM 702 C C . ILE A 1 89 ? -7.623 -1.088 13.695 1.00 80.88 89 ILE A C 1
ATOM 704 O O . ILE A 1 89 ? -8.382 -2.046 13.558 1.00 80.88 89 ILE A O 1
ATOM 708 N N . PHE A 1 90 ? -7.538 -0.398 14.834 1.00 78.25 90 PHE A N 1
ATOM 709 C CA . PHE A 1 90 ? -8.368 -0.694 15.997 1.00 78.25 90 PHE A CA 1
ATOM 710 C C . PHE A 1 90 ? -9.863 -0.571 15.675 1.00 78.25 90 PHE A C 1
ATOM 712 O O . PHE A 1 90 ? -10.607 -1.525 15.892 1.00 78.25 90 PHE A O 1
ATOM 719 N N . ALA A 1 91 ? -10.294 0.553 15.094 1.00 77.94 91 ALA A N 1
ATOM 720 C CA . ALA A 1 91 ? -11.691 0.766 14.717 1.00 77.94 91 ALA A CA 1
ATOM 721 C C . ALA A 1 91 ? -12.179 -0.288 13.708 1.00 77.94 91 ALA A C 1
ATOM 723 O O . ALA A 1 91 ? -13.253 -0.867 13.870 1.00 77.94 91 ALA A O 1
ATOM 724 N N . ARG A 1 92 ? -11.359 -0.612 12.700 1.00 78.81 92 ARG A N 1
ATOM 725 C CA . ARG A 1 92 ? -11.653 -1.659 11.710 1.00 78.81 92 ARG A CA 1
ATOM 726 C C . ARG A 1 92 ? -11.785 -3.041 12.361 1.00 78.81 92 ARG A C 1
ATOM 728 O O . ARG A 1 92 ? -12.685 -3.797 12.004 1.00 78.81 92 ARG A O 1
ATOM 735 N N . GLN A 1 93 ? -10.919 -3.378 13.318 1.00 79.44 93 GLN A N 1
ATOM 736 C CA . GLN A 1 93 ? -11.000 -4.633 14.071 1.00 79.44 93 GLN A CA 1
ATOM 737 C C . GLN A 1 93 ? -12.263 -4.701 14.936 1.00 79.44 93 GLN A C 1
ATOM 739 O O . GLN A 1 93 ? -12.933 -5.732 14.916 1.00 79.44 93 GLN A O 1
ATOM 744 N N . GLN A 1 94 ? -12.625 -3.617 15.632 1.00 76.81 94 GLN A N 1
ATOM 745 C CA . GLN A 1 94 ? -13.870 -3.544 16.408 1.00 76.81 94 GLN A CA 1
ATOM 746 C C . GLN A 1 94 ? -15.101 -3.723 15.515 1.00 76.81 94 GLN A C 1
ATOM 748 O O . GLN A 1 94 ? -15.989 -4.501 15.857 1.00 76.81 94 GLN A O 1
ATOM 753 N N . LEU A 1 95 ? -15.117 -3.097 14.333 1.00 73.69 95 LEU A N 1
ATOM 754 C CA . LEU A 1 95 ? -16.185 -3.258 13.339 1.00 73.69 95 LEU A CA 1
ATOM 755 C C . LEU A 1 95 ? -16.364 -4.712 12.881 1.00 73.69 95 LEU A C 1
ATOM 757 O O . LEU A 1 95 ? -17.493 -5.195 12.798 1.00 73.69 95 LEU A O 1
ATOM 761 N N . TYR A 1 96 ? -15.273 -5.432 12.605 1.00 72.25 96 TYR A N 1
ATOM 762 C CA . TYR A 1 96 ? -15.358 -6.839 12.194 1.00 72.25 96 TYR A CA 1
ATOM 763 C C . TYR A 1 96 ? -15.665 -7.802 13.343 1.00 72.25 96 TYR A C 1
ATOM 765 O O . TYR A 1 96 ? -16.320 -8.822 13.111 1.00 72.25 96 TYR A O 1
ATOM 773 N N . ALA A 1 97 ? -15.188 -7.507 14.553 1.00 75.19 97 ALA A N 1
ATOM 774 C CA . ALA A 1 97 ? -15.425 -8.329 15.735 1.00 75.19 97 ALA A CA 1
ATOM 775 C C . ALA A 1 97 ? -16.865 -8.186 16.252 1.00 75.19 97 ALA A C 1
ATOM 777 O O . ALA A 1 97 ? -17.493 -9.185 16.601 1.00 75.19 97 ALA A O 1
ATOM 778 N N . ASN A 1 98 ? -17.419 -6.972 16.236 1.00 69.12 98 ASN A N 1
ATOM 779 C CA . ASN A 1 98 ? -18.766 -6.676 16.717 1.00 69.12 98 ASN A CA 1
ATOM 780 C C . ASN A 1 98 ? -19.770 -6.628 15.562 1.00 69.12 98 ASN A C 1
ATOM 782 O O . ASN A 1 98 ? -20.352 -5.584 15.273 1.00 69.12 98 ASN A O 1
ATOM 786 N N . LYS A 1 99 ? -20.013 -7.766 14.898 1.00 67.69 99 LYS A N 1
ATOM 787 C CA . LYS A 1 99 ? -21.072 -7.850 13.879 1.00 67.69 99 LYS A CA 1
ATOM 788 C C . LYS A 1 99 ? -22.424 -7.478 14.488 1.00 67.69 99 LYS A C 1
ATOM 790 O O . LYS A 1 99 ? -22.856 -8.087 15.463 1.00 67.69 99 LYS A O 1
ATOM 795 N N . TYR A 1 100 ? -23.102 -6.509 13.880 1.00 66.50 100 TYR A N 1
ATOM 796 C CA . TYR A 1 100 ? -24.475 -6.180 14.239 1.00 66.50 100 TYR A CA 1
ATOM 797 C C . TYR A 1 100 ? -25.386 -7.395 14.009 1.00 66.50 100 TYR A C 1
ATOM 799 O O . TYR A 1 100 ? -25.435 -7.943 12.905 1.00 66.50 100 TYR A O 1
ATOM 807 N N . THR A 1 101 ? -26.121 -7.806 15.039 1.00 68.31 101 THR A N 1
ATOM 808 C CA . THR A 1 101 ? -27.225 -8.763 14.929 1.00 68.31 101 THR A CA 1
ATOM 809 C C . THR A 1 101 ? -28.541 -7.999 15.041 1.00 68.31 101 THR A C 1
ATOM 811 O O . THR A 1 101 ? -28.690 -7.143 15.908 1.00 68.31 101 THR A O 1
ATOM 814 N N . HIS A 1 102 ? -29.514 -8.304 14.175 1.00 65.69 102 HIS A N 1
ATOM 815 C CA . HIS A 1 102 ? -30.823 -7.622 14.130 1.00 65.69 102 HIS A CA 1
ATOM 816 C C . HIS A 1 102 ? -31.621 -7.696 15.445 1.00 65.69 102 HIS A C 1
ATOM 818 O O . HIS A 1 102 ? -32.591 -6.968 15.626 1.00 65.69 102 HIS A O 1
ATOM 824 N N . GLU A 1 103 ? -31.212 -8.569 16.363 1.00 73.88 103 GLU A N 1
ATOM 825 C CA . GLU A 1 103 ? -31.793 -8.721 17.695 1.00 73.88 103 GLU A CA 1
ATOM 826 C C . GLU A 1 103 ? -31.317 -7.641 18.686 1.00 73.88 103 GLU A C 1
ATOM 828 O O . GLU A 1 103 ? -31.914 -7.481 19.750 1.00 73.88 103 GLU A O 1
ATOM 833 N N . ARG A 1 104 ? -30.262 -6.880 18.355 1.00 71.38 104 ARG A N 1
ATOM 834 C CA . ARG A 1 104 ? -29.736 -5.783 19.181 1.00 71.38 104 ARG A CA 1
ATOM 835 C C . ARG A 1 104 ? -30.255 -4.419 18.726 1.00 71.38 104 ARG A C 1
ATOM 837 O O . ARG A 1 104 ? -30.379 -4.126 17.535 1.00 71.38 104 ARG A O 1
ATOM 844 N N . ASN A 1 105 ? -30.494 -3.540 19.699 1.00 77.94 105 ASN A N 1
ATOM 845 C CA . ASN A 1 105 ? -30.779 -2.133 19.445 1.00 77.94 105 ASN A CA 1
ATOM 846 C C . ASN A 1 105 ? -29.546 -1.459 18.815 1.00 77.94 105 ASN A C 1
ATOM 848 O O . ASN A 1 105 ? -28.444 -1.547 19.353 1.00 77.94 105 ASN A O 1
ATOM 852 N N . MET A 1 106 ? -29.736 -0.782 17.680 1.00 75.12 106 MET A N 1
ATOM 853 C CA . MET A 1 106 ? -28.664 -0.098 16.945 1.00 75.12 106 MET A CA 1
ATOM 854 C C . MET A 1 106 ? -27.929 0.940 17.809 1.00 75.12 106 MET A C 1
ATOM 856 O O . MET A 1 106 ? -26.710 1.047 17.727 1.00 75.12 106 MET A O 1
ATOM 860 N N . ASN A 1 107 ? -28.647 1.688 18.654 1.00 78.12 107 ASN A N 1
ATOM 861 C CA . ASN A 1 107 ? -28.042 2.725 19.495 1.00 78.12 107 ASN A CA 1
ATOM 862 C C . ASN A 1 107 ? -27.173 2.135 20.608 1.00 78.12 107 ASN A C 1
ATOM 864 O O . ASN A 1 107 ? -26.140 2.711 20.939 1.00 78.12 107 ASN A O 1
ATOM 868 N N . ASP A 1 108 ? -27.574 0.992 21.162 1.00 77.44 108 ASP A N 1
ATOM 869 C CA . ASP A 1 108 ? -26.789 0.302 22.186 1.00 77.44 108 ASP A CA 1
ATOM 870 C C . ASP A 1 108 ? -25.557 -0.358 21.556 1.00 77.44 108 ASP A C 1
ATOM 872 O O . ASP A 1 108 ? -24.454 -0.232 22.077 1.00 77.44 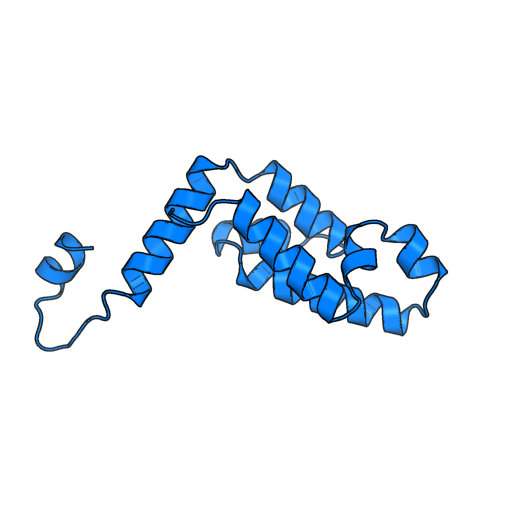108 ASP A O 1
ATOM 876 N N . TRP A 1 109 ? -25.708 -0.950 20.366 1.00 74.25 109 TRP A N 1
ATOM 877 C CA . TRP A 1 109 ? -24.589 -1.507 19.603 1.00 74.25 109 TRP A CA 1
ATOM 878 C C . TRP A 1 109 ? -23.547 -0.445 19.215 1.00 74.25 109 TRP A C 1
ATOM 880 O O . TRP A 1 109 ? -22.355 -0.682 19.382 1.00 74.25 109 TRP A O 1
ATOM 890 N N . LEU A 1 110 ? -23.976 0.744 18.775 1.00 72.44 110 LEU A N 1
ATOM 891 C CA . LEU A 1 110 ? -23.075 1.863 18.463 1.00 72.44 110 LEU A CA 1
ATOM 892 C C . LEU A 1 110 ? -22.362 2.438 19.699 1.00 72.44 110 LEU A C 1
ATOM 894 O O . LEU A 1 110 ? -21.310 3.049 19.549 1.00 72.44 110 LEU A O 1
ATOM 898 N N . ARG A 1 111 ? -22.933 2.287 20.902 1.00 72.50 111 ARG A N 1
ATOM 899 C CA . ARG A 1 111 ? -22.320 2.731 22.169 1.00 72.50 111 ARG A CA 1
ATOM 900 C C . ARG A 1 111 ? -21.326 1.725 22.748 1.00 72.50 111 ARG A C 1
ATOM 902 O O . ARG A 1 111 ? -20.474 2.123 23.534 1.00 72.50 111 ARG A O 1
ATOM 909 N N . GLU A 1 112 ? -21.487 0.445 22.419 1.00 69.81 112 GLU A N 1
ATOM 910 C CA . GLU A 1 112 ? -20.583 -0.641 22.820 1.00 69.81 112 GLU A CA 1
ATOM 911 C C . GLU A 1 112 ? -19.377 -0.800 21.875 1.00 69.81 112 GLU A C 1
ATOM 913 O O . GLU A 1 112 ? -18.427 -1.499 22.233 1.00 69.81 112 GLU A O 1
ATOM 918 N N . MET A 1 113 ? -19.425 -0.177 20.689 1.00 63.88 113 MET A N 1
ATOM 919 C CA . MET A 1 113 ? -18.309 -0.091 19.737 1.00 63.88 113 MET A CA 1
ATOM 920 C C . MET A 1 113 ? -17.206 0.876 20.160 1.00 63.88 113 MET A C 1
ATOM 922 O O . MET A 1 113 ? -17.525 1.966 20.684 1.00 63.88 113 MET A O 1
#

Sequence (113 aa):
MHGSFDLYAVELETFLRRVNVWSGIEDPIGARSSTSDTQFAMMDNIARGAILHGVPTADAELIGHEMNAHEMWTRFGNMQTKREYANYIFARQQLYANKYTHERNMNDWLREM

Foldseek 3Di:
DQDWPVNLVVVLCVVLVVVPLNCCQVPVPVVPVVDPPVVSVVSFVVLLVSLLVLDDPVLNVVLVPDPTSNSSVVSSVVPDDRVVSSVVSVVVVLPVVQDDDPVDDPVVSVVVD

Radius of gyration: 17.34 Å; chains: 1; bounding box: 48×25×43 Å

pLDDT: mean 85.92, std 10.89, range [41.88, 96.88]

Organism: Phytophthora nicotianae (NCBI:txid4792)

Secondary structure (DSSP, 8-state):
-PPPHHHHHHHHHHHHHHTT-THHHH-HHHHHHTS-HHHHHHHHHHHHHHHHHHS-HHHHHHHTTSSSHHHHHHHHHHH--HHHHHHHHHHHHHHHHS---TTS-HHHHHHH-